Protein AF-A0A341AJQ3-F1 (afdb_monomer)

pLDDT: mean 91.76, std 8.57, range [47.88, 98.69]

Nearest PDB structures (foldseek):
  5ar0-assembly1_A  TM=9.681E-01  e=9.196E-29  Homo sapiens
  4io8-assembly1_A  TM=9.303E-01  e=1.774E-28  Homo sapiens
  1ngb-assembly1_A  TM=9.705E-01  e=7.655E-27  Bos taurus
  2qwr-assembly1_A  TM=9.761E-01  e=1.163E-26  Bos taurus
  1qqo-assembly1_A  TM=9.687E-01  e=8.126E-27  Bos taurus

Organism: Neophocaena asiaeorientalis asiaeorientalis (NCBI:txid1706337)

Sequence (174 aa):
MKHWPFRVINDGDKPKVQVSYKGETKAFYPEEISSMVLTKMKEIAEAYLGHPVSNAVITVPAYFNDSQRQATKDAGVIAGLNVLRIINEPTAAAIAYGLDRTGKGERNVLIFDLGGGTFDVSILTIDDGIFEVKATAGDTHLGGEDFDNRLVNHFVEEFKRKHKKDISQNKRAV

InterPro domains:
  IPR013126 Heat shock protein 70 family [PF00012] (1-173)
  IPR013126 Heat shock protein 70 family [PTHR19375] (1-174)
  IPR018181 Heat shock protein 70, conserved site [PS00329] (111-124)
  IPR043129 ATPase, nucleotide binding domain [SSF53067] (1-101)
  IPR043129 ATPase, nucleotide binding domain [SSF53067] (104-173)

Mean predicted aligned error: 5.57 Å

Secondary structure (DSSP, 8-state):
--S-SSEEEEETTEEEEEEEETTEEEEE-HHHHHHHHHHHHHHHHHHHHSS---EEEEEE-TT--HHHHHHHHHHHHHTT-EEEEEEEHHHHHHHHTTTTSS-SS-EEEEEEEE-SS-EEEEEEEEETTEEEEEEEEEETT-SHHHHHHHHHHHHHHHHHHHHS---TT-TTT-

Solvent-accessible surface area (backbone atoms only — not comparable to full-atom values): 10074 Å² total; per-residue (Å²): 138,90,81,66,96,66,49,75,45,79,58,95,92,37,66,23,47,43,46,80,55,97,91,38,84,46,71,41,46,66,36,60,56,48,11,54,54,49,34,51,54,47,52,54,50,22,67,73,69,74,47,91,70,50,72,41,72,49,72,41,64,75,83,57,50,72,70,57,52,47,40,54,48,49,10,33,46,74,41,59,28,48,66,79,41,80,43,35,43,62,58,52,50,43,54,73,73,42,60,57,76,58,80,86,68,78,39,82,43,80,42,81,46,74,44,57,46,32,27,44,36,37,35,29,39,36,43,96,61,45,79,44,81,76,47,74,51,70,39,84,82,37,28,48,55,57,55,49,51,53,52,51,55,51,50,46,54,49,42,24,70,77,70,75,45,81,51,83,86,37,77,88,78,92

Foldseek 3Di:
DPPDPWDWDDDPNFIWTWDQDPNDIDTHGPLCVLLVVVLVVQVVVCVVVVHHAAEDAAEDAPPDDPVRQVSVCSSCVSNNHDHPYYYYPVLVVCVVVVVLPDDADKDWDWDWDAAAAWTKIWIWIHHNNDTDTPDIDTGNGGHVPVVVVVVLVVVQVVCCVPPVDRCVVPPVSD

Structure (mmCIF, N/CA/C/O backbone):
data_AF-A0A341AJQ3-F1
#
_entry.id   AF-A0A341AJQ3-F1
#
loop_
_atom_site.group_PDB
_atom_site.id
_atom_site.type_symbol
_atom_site.label_atom_id
_atom_site.label_alt_id
_atom_site.label_comp_id
_atom_site.label_asym_id
_atom_site.label_entity_id
_atom_site.label_seq_id
_atom_site.pdbx_PDB_ins_code
_atom_site.Cartn_x
_atom_site.Cartn_y
_atom_site.Cartn_z
_atom_site.occupancy
_atom_site.B_iso_or_equiv
_atom_site.auth_seq_id
_atom_site.auth_comp_id
_atom_site.auth_asym_id
_atom_site.auth_atom_id
_atom_site.pdbx_PDB_model_num
ATOM 1 N N . MET A 1 1 ? -6.687 12.295 12.261 1.00 47.88 1 MET A N 1
ATOM 2 C CA . MET A 1 1 ? -6.700 11.358 13.417 1.00 47.88 1 MET A CA 1
ATOM 3 C C . M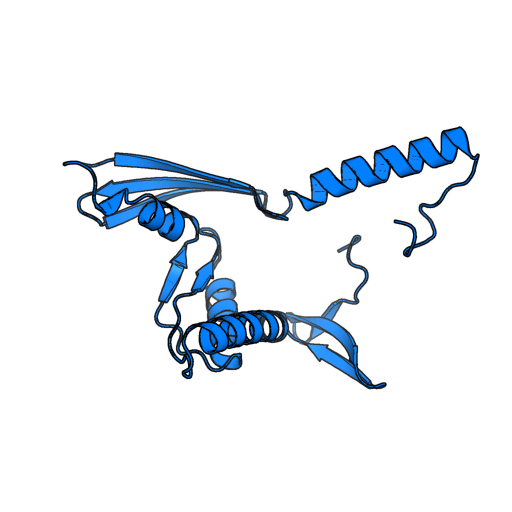ET A 1 1 ? -8.023 11.349 14.216 1.00 47.88 1 MET A C 1
ATOM 5 O O . MET A 1 1 ? -7.998 11.046 15.400 1.00 47.88 1 MET A O 1
ATOM 9 N N . LYS A 1 2 ? -9.193 11.645 13.619 1.00 59.25 2 LYS A N 1
ATOM 10 C CA . LYS A 1 2 ? -10.500 11.565 14.322 1.00 59.25 2 LYS A CA 1
ATOM 11 C C . LYS A 1 2 ? -11.342 10.334 13.952 1.00 59.25 2 LYS A C 1
ATOM 13 O O . LYS A 1 2 ? -12.394 10.140 14.547 1.00 59.25 2 LYS A O 1
ATOM 18 N N . HIS A 1 3 ? -10.879 9.517 13.004 1.00 68.62 3 HIS A N 1
ATOM 19 C CA . HIS A 1 3 ? -11.694 8.467 12.380 1.00 68.62 3 HIS A CA 1
ATOM 20 C C . HIS A 1 3 ? -11.211 7.039 12.668 1.00 68.62 3 HIS A C 1
ATOM 22 O O . HIS A 1 3 ? -11.914 6.092 12.345 1.00 68.62 3 HIS A O 1
ATOM 28 N N . TRP A 1 4 ? -10.048 6.855 13.302 1.00 79.31 4 TRP A N 1
ATOM 29 C CA . TRP A 1 4 ? -9.535 5.511 13.570 1.00 79.31 4 TRP A CA 1
ATOM 30 C C . TRP A 1 4 ? -10.045 4.959 14.905 1.00 79.31 4 TRP A C 1
ATOM 32 O O . TRP A 1 4 ? -9.975 5.656 15.922 1.00 79.31 4 TRP A O 1
ATOM 42 N N . PRO A 1 5 ? -10.531 3.705 14.937 1.00 83.50 5 PRO A N 1
ATOM 43 C CA . PRO A 1 5 ? -11.012 3.079 16.166 1.00 83.50 5 PRO A CA 1
ATOM 44 C C . PRO A 1 5 ? -9.868 2.608 17.077 1.00 83.50 5 PRO A C 1
ATOM 46 O O . PRO A 1 5 ? -10.100 2.342 18.257 1.00 83.50 5 PRO A O 1
ATOM 49 N N . PHE A 1 6 ? -8.647 2.501 16.545 1.00 90.06 6 PHE A N 1
ATOM 50 C CA . PHE A 1 6 ? -7.447 2.099 17.273 1.00 90.06 6 PHE A CA 1
ATOM 51 C C . PHE A 1 6 ? -6.660 3.303 17.795 1.00 90.06 6 PHE A C 1
ATOM 53 O O . PHE A 1 6 ? -6.730 4.414 17.268 1.00 90.06 6 PHE A O 1
ATOM 60 N N . ARG A 1 7 ? -5.882 3.072 18.856 1.00 93.19 7 ARG A N 1
ATOM 61 C CA . ARG A 1 7 ? -5.081 4.114 19.496 1.00 93.19 7 ARG A CA 1
ATOM 62 C C . ARG A 1 7 ? -3.730 4.250 18.802 1.00 93.19 7 ARG A C 1
ATOM 64 O O . ARG A 1 7 ? -3.033 3.258 18.609 1.00 93.19 7 ARG A O 1
ATOM 71 N N . VAL A 1 8 ? -3.335 5.488 18.521 1.00 95.31 8 VAL A N 1
ATOM 72 C CA . VAL A 1 8 ? -1.979 5.839 18.083 1.00 95.31 8 VAL A CA 1
ATOM 73 C C . VAL A 1 8 ? -1.269 6.560 19.227 1.00 95.31 8 VAL A C 1
ATOM 75 O O . VAL A 1 8 ? -1.851 7.441 19.862 1.00 95.31 8 VAL A O 1
ATOM 78 N N . ILE A 1 9 ? -0.036 6.157 19.523 1.00 96.12 9 ILE A N 1
ATOM 79 C CA . ILE A 1 9 ? 0.838 6.773 20.529 1.00 96.12 9 ILE A CA 1
ATOM 80 C C . ILE A 1 9 ? 2.113 7.293 19.856 1.00 96.12 9 ILE A C 1
ATOM 82 O O . ILE A 1 9 ? 2.492 6.792 18.801 1.00 96.12 9 ILE A O 1
ATOM 86 N N . ASN A 1 10 ? 2.758 8.295 20.452 1.00 96.38 10 ASN A N 1
ATOM 87 C CA . ASN A 1 10 ? 4.059 8.791 20.002 1.00 96.38 10 ASN A CA 1
ATOM 88 C C . ASN A 1 10 ? 5.178 8.070 20.770 1.00 96.38 10 ASN A C 1
ATOM 90 O O . ASN A 1 10 ? 5.108 7.981 21.996 1.00 96.38 10 ASN A O 1
ATOM 94 N N . ASP A 1 11 ? 6.191 7.588 20.058 1.00 94.56 11 ASP A N 1
ATOM 95 C CA . ASP A 1 11 ? 7.423 7.020 20.598 1.00 94.56 11 ASP A CA 1
ATOM 96 C C . ASP A 1 11 ? 8.622 7.657 19.883 1.00 94.56 11 ASP A C 1
ATOM 98 O O . ASP A 1 11 ? 8.940 7.298 18.751 1.00 94.56 11 ASP A O 1
ATOM 102 N N . GLY A 1 12 ? 9.246 8.659 20.511 1.00 91.50 12 GLY A N 1
ATOM 103 C CA . GLY A 1 12 ? 10.413 9.352 19.946 1.00 91.50 12 GLY A CA 1
ATOM 104 C C . GLY A 1 12 ? 10.161 9.977 18.567 1.00 91.50 12 GLY A C 1
ATOM 105 O O . GLY A 1 12 ? 10.944 9.758 17.648 1.00 91.50 12 GLY A O 1
ATOM 106 N N . ASP A 1 13 ? 9.047 10.699 18.419 1.00 90.81 13 ASP A N 1
ATOM 107 C CA . ASP A 1 13 ? 8.567 11.333 17.177 1.00 90.81 13 ASP A CA 1
ATOM 108 C C . ASP A 1 13 ? 8.126 10.366 16.070 1.00 90.81 13 ASP A C 1
ATOM 110 O O . ASP A 1 13 ? 7.818 10.781 14.949 1.00 90.81 13 ASP A O 1
ATOM 114 N N . LYS A 1 14 ? 8.010 9.073 16.392 1.00 93.19 14 LYS A N 1
ATOM 115 C CA . LYS A 1 14 ? 7.424 8.064 15.511 1.00 93.19 14 LYS A CA 1
ATOM 116 C C . LYS A 1 14 ? 6.072 7.587 16.045 1.00 93.19 14 LYS A C 1
ATOM 118 O O . LYS A 1 14 ? 5.943 7.283 17.232 1.00 93.19 14 LYS A O 1
ATOM 123 N N . PRO A 1 15 ? 5.043 7.473 15.190 1.00 95.69 15 PRO A N 1
ATOM 124 C CA . PRO A 1 15 ? 3.765 6.918 15.605 1.00 95.69 15 PRO A CA 1
ATOM 125 C C . PRO A 1 15 ? 3.873 5.402 15.819 1.00 95.69 15 PRO A C 1
ATOM 127 O O . PRO A 1 15 ? 4.515 4.702 15.041 1.00 95.69 15 PRO A O 1
ATOM 130 N N . LYS A 1 16 ? 3.172 4.885 16.829 1.00 97.38 16 LYS A N 1
ATOM 131 C CA . LYS A 1 16 ? 2.913 3.453 17.025 1.00 97.38 16 LYS A CA 1
ATOM 132 C C . LYS A 1 16 ? 1.430 3.190 17.205 1.00 97.38 16 LYS A C 1
ATOM 134 O O . LYS A 1 16 ? 0.741 3.947 17.890 1.00 97.38 16 LYS A O 1
ATOM 139 N N . VAL A 1 17 ? 0.945 2.081 16.662 1.00 97.25 17 VAL A N 1
ATOM 140 C CA . VAL A 1 17 ? -0.416 1.601 16.917 1.00 97.25 17 VAL A CA 1
ATOM 141 C C . VAL A 1 17 ? -0.404 0.749 18.179 1.00 97.25 17 VAL A C 1
ATOM 143 O O . VAL A 1 17 ? 0.319 -0.243 18.254 1.00 97.25 17 VAL A O 1
ATOM 146 N N . GLN A 1 18 ? -1.202 1.133 19.174 1.00 97.25 18 GLN A N 1
ATOM 147 C CA . GLN A 1 18 ? -1.347 0.409 20.433 1.00 97.25 18 GLN A CA 1
ATOM 148 C C . GLN A 1 18 ? -2.619 -0.444 20.416 1.00 97.25 18 GLN A C 1
ATOM 150 O O . GLN A 1 18 ? -3.720 0.069 20.205 1.00 97.25 18 GLN A O 1
ATOM 155 N N . VAL A 1 19 ? -2.471 -1.740 20.690 1.00 96.62 19 VAL A N 1
ATOM 156 C CA . VAL A 1 19 ? -3.560 -2.728 20.707 1.00 96.62 19 VAL A CA 1
ATOM 157 C C . VAL A 1 19 ? -3.438 -3.660 21.912 1.00 96.62 19 VAL A C 1
ATOM 159 O O . VAL A 1 19 ? -2.358 -3.823 22.479 1.00 96.62 19 VAL A O 1
ATOM 162 N N . SER A 1 20 ? -4.543 -4.301 22.298 1.00 96.31 20 SER A N 1
ATOM 163 C CA . SER A 1 20 ? -4.501 -5.446 23.211 1.00 96.31 20 SER A CA 1
ATOM 164 C C . SER A 1 20 ? -4.318 -6.723 22.397 1.00 96.31 20 SER A C 1
ATOM 166 O O . SER A 1 20 ? -5.109 -7.010 21.501 1.00 96.31 20 SER A O 1
ATOM 168 N N . TYR A 1 21 ? -3.278 -7.492 22.697 1.00 94.44 21 TYR A N 1
ATOM 169 C CA . TYR A 1 21 ? -2.997 -8.763 22.045 1.00 94.44 21 TYR A CA 1
ATOM 170 C C . TYR A 1 21 ? -2.654 -9.811 23.096 1.00 94.44 21 TYR A C 1
ATOM 172 O O . TYR A 1 21 ? -1.714 -9.639 23.869 1.00 94.44 21 TYR A O 1
ATOM 180 N N . LYS A 1 22 ? -3.426 -10.906 23.124 1.00 95.44 22 LYS A N 1
ATOM 181 C CA . LYS A 1 22 ? -3.289 -11.996 24.110 1.00 95.44 22 LYS A CA 1
ATOM 182 C C . LYS A 1 22 ? -3.327 -11.513 25.572 1.00 95.44 22 LYS A C 1
ATOM 184 O O . LYS A 1 22 ? -2.614 -12.036 26.416 1.00 95.44 22 LYS A O 1
ATOM 189 N N . GLY A 1 23 ? -4.166 -10.517 25.864 1.00 94.38 23 GLY A N 1
ATOM 190 C CA . GLY A 1 23 ? -4.328 -9.957 27.212 1.00 94.38 23 GLY A CA 1
ATOM 191 C C . GLY A 1 23 ? -3.284 -8.908 27.605 1.00 94.38 23 GLY A C 1
ATOM 192 O O . GLY A 1 23 ? -3.419 -8.298 28.659 1.00 94.38 23 GLY A O 1
ATOM 193 N N . GLU A 1 24 ? -2.293 -8.639 26.754 1.00 96.44 24 GLU A N 1
ATOM 194 C CA . GLU A 1 24 ? -1.247 -7.645 27.003 1.00 96.44 24 GLU A CA 1
ATOM 195 C C . GLU A 1 24 ? -1.391 -6.435 26.081 1.00 96.44 24 GLU A C 1
ATOM 197 O O . GLU A 1 24 ? -1.828 -6.548 24.933 1.00 96.44 24 GLU A O 1
ATOM 202 N N . THR A 1 25 ? -0.984 -5.264 26.565 1.00 97.25 25 THR A N 1
ATOM 203 C CA . THR A 1 25 ? -0.875 -4.065 25.731 1.00 97.25 25 THR A CA 1
ATOM 204 C C . THR A 1 25 ? 0.402 -4.142 24.905 1.00 97.25 25 THR A C 1
ATOM 206 O O . THR A 1 25 ? 1.498 -4.174 25.461 1.00 97.25 25 THR A O 1
ATOM 209 N N . LYS A 1 26 ? 0.268 -4.119 23.579 1.00 97.56 26 LYS A N 1
ATOM 210 C CA . LYS A 1 26 ? 1.390 -4.065 22.636 1.00 97.56 26 LYS A CA 1
ATOM 211 C C . LYS A 1 26 ? 1.320 -2.806 21.790 1.00 97.56 26 LYS A C 1
ATOM 213 O O . LYS A 1 26 ? 0.237 -2.272 21.555 1.00 97.56 26 LYS A O 1
ATOM 218 N N . ALA A 1 27 ? 2.477 -2.332 21.349 1.00 97.50 27 ALA A N 1
ATOM 219 C CA . ALA A 1 27 ? 2.597 -1.195 20.453 1.00 97.50 27 ALA A CA 1
ATOM 220 C C . ALA A 1 27 ? 3.500 -1.577 19.281 1.00 97.50 27 ALA A C 1
ATOM 222 O O . ALA A 1 27 ? 4.582 -2.111 19.510 1.00 97.50 27 ALA A O 1
ATOM 223 N N . PHE A 1 28 ? 3.046 -1.294 18.064 1.00 97.94 28 PHE A N 1
ATOM 224 C CA . PHE A 1 28 ? 3.726 -1.665 16.825 1.00 97.94 28 PHE A CA 1
ATOM 225 C C . PHE A 1 28 ? 4.002 -0.429 15.981 1.00 97.94 28 PHE A C 1
ATOM 227 O O . PHE A 1 28 ? 3.144 0.453 15.868 1.00 97.94 28 PHE A O 1
ATOM 234 N N . TYR A 1 29 ? 5.179 -0.375 15.375 1.00 97.81 29 TYR A N 1
ATOM 235 C CA . TYR A 1 29 ? 5.483 0.589 14.331 1.00 97.81 29 TYR A CA 1
ATOM 236 C C . TYR A 1 29 ? 4.688 0.284 13.043 1.00 97.81 29 TYR A C 1
ATOM 238 O O . TYR A 1 29 ? 4.316 -0.871 12.805 1.00 97.81 29 TYR A O 1
ATOM 246 N N . PRO A 1 30 ? 4.425 1.287 12.184 1.00 97.25 30 PRO A N 1
ATOM 247 C CA . PRO A 1 30 ? 3.727 1.084 10.913 1.00 97.25 30 PRO A CA 1
ATOM 248 C C . PRO A 1 30 ? 4.390 0.036 10.007 1.00 97.25 30 PRO A C 1
ATOM 250 O O . PRO A 1 30 ? 3.693 -0.755 9.367 1.00 97.25 30 PRO A O 1
ATOM 253 N N . GLU A 1 31 ? 5.722 -0.016 9.980 1.00 97.81 31 GLU A N 1
ATOM 254 C CA . GLU A 1 31 ? 6.498 -1.002 9.226 1.00 97.81 31 GLU A CA 1
ATOM 255 C C . GLU A 1 31 ? 6.312 -2.436 9.750 1.00 97.81 31 GLU A C 1
ATOM 257 O O . GLU A 1 31 ? 6.279 -3.372 8.954 1.00 97.81 31 GLU A O 1
ATOM 262 N N . GLU A 1 32 ? 6.097 -2.628 11.056 1.00 98.12 32 GLU A N 1
ATOM 263 C CA . GLU A 1 32 ? 5.789 -3.946 11.632 1.00 98.12 32 GLU A CA 1
ATOM 264 C C . GLU A 1 32 ? 4.379 -4.407 11.252 1.00 98.12 32 GLU A C 1
ATOM 266 O O . GLU A 1 32 ? 4.154 -5.580 10.982 1.00 98.12 32 GLU A O 1
ATOM 271 N N . ILE A 1 33 ? 3.410 -3.493 11.192 1.00 98.19 33 ILE A N 1
ATOM 272 C CA . ILE A 1 33 ? 2.051 -3.831 10.741 1.00 98.19 33 ILE A CA 1
ATOM 273 C C . ILE A 1 33 ? 2.068 -4.159 9.246 1.00 98.19 33 ILE A C 1
ATOM 275 O O . ILE A 1 33 ? 1.481 -5.149 8.810 1.00 98.19 33 ILE A O 1
ATOM 279 N N . SER A 1 34 ? 2.792 -3.361 8.462 1.00 98.25 34 SER A N 1
ATOM 280 C CA . SER A 1 34 ? 2.956 -3.584 7.024 1.00 98.25 34 SER A CA 1
ATOM 281 C C . SER A 1 34 ? 3.675 -4.907 6.743 1.00 98.25 34 SER A C 1
ATOM 283 O O . SER A 1 34 ? 3.298 -5.625 5.818 1.00 98.25 34 SER A O 1
ATOM 285 N N . SER A 1 35 ? 4.652 -5.296 7.570 1.00 98.62 35 SER A N 1
ATOM 286 C CA . SER A 1 35 ? 5.337 -6.585 7.432 1.00 98.62 35 SER A CA 1
ATOM 287 C C . SER A 1 35 ? 4.415 -7.772 7.708 1.00 98.62 35 SER A C 1
ATOM 289 O O . SER A 1 35 ? 4.556 -8.805 7.057 1.00 98.62 35 SER A O 1
ATOM 291 N N . MET A 1 36 ? 3.422 -7.639 8.596 1.00 98.56 36 MET A N 1
ATOM 292 C CA . MET A 1 36 ? 2.403 -8.677 8.807 1.00 98.56 36 MET A CA 1
ATOM 293 C C . MET A 1 36 ? 1.544 -8.878 7.551 1.00 98.56 36 MET A C 1
ATOM 295 O O . MET A 1 36 ? 1.264 -10.017 7.175 1.00 98.56 36 MET A O 1
ATOM 299 N N . VAL A 1 37 ? 1.182 -7.792 6.855 1.00 98.44 37 VAL A N 1
ATOM 300 C CA . VAL A 1 37 ? 0.473 -7.868 5.564 1.00 98.44 37 VAL A CA 1
ATOM 301 C C . VAL A 1 37 ? 1.359 -8.520 4.500 1.00 98.44 37 VAL A C 1
ATOM 303 O O . VAL A 1 37 ? 0.922 -9.447 3.820 1.00 98.44 37 VAL A O 1
ATOM 306 N N . LEU A 1 38 ? 2.624 -8.104 4.390 1.00 98.56 38 LEU A N 1
ATOM 307 C CA . LEU A 1 38 ? 3.578 -8.683 3.436 1.00 98.56 38 LEU A CA 1
ATOM 308 C C . LEU A 1 38 ? 3.865 -10.162 3.719 1.00 98.56 38 LEU A C 1
ATOM 310 O O . LEU A 1 38 ? 3.954 -10.953 2.784 1.00 98.56 38 LEU A O 1
ATOM 314 N N . THR A 1 39 ? 3.941 -10.554 4.991 1.00 98.62 39 THR A N 1
ATOM 315 C CA . THR A 1 39 ? 4.053 -11.960 5.408 1.00 98.62 39 THR A CA 1
ATOM 316 C C . THR A 1 39 ? 2.847 -12.739 4.908 1.00 98.62 39 THR A C 1
ATOM 318 O O . THR A 1 39 ? 3.009 -13.806 4.321 1.00 98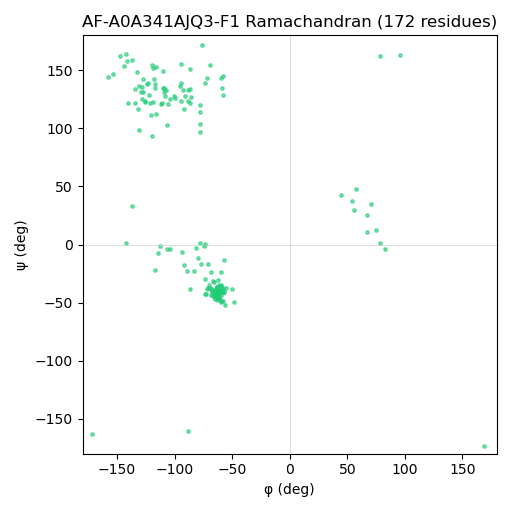.62 39 THR A O 1
ATOM 321 N N . LYS A 1 40 ? 1.636 -12.176 5.033 1.00 98.62 40 LYS A N 1
ATOM 322 C CA . LYS A 1 40 ? 0.445 -12.843 4.514 1.00 98.62 40 LYS A CA 1
ATOM 323 C C . LYS A 1 40 ? 0.473 -12.995 2.991 1.00 98.62 40 LYS A C 1
ATOM 325 O O . LYS A 1 40 ? 0.108 -14.051 2.478 1.00 98.62 40 LYS A O 1
ATOM 330 N N . MET A 1 41 ? 0.933 -11.974 2.270 1.00 98.50 41 MET A N 1
ATOM 331 C CA . MET A 1 41 ? 1.092 -12.040 0.813 1.00 98.50 41 MET A CA 1
ATOM 332 C C . MET A 1 41 ? 2.144 -13.068 0.386 1.00 98.50 41 MET A C 1
ATOM 334 O O . MET A 1 41 ? 1.926 -13.803 -0.577 1.00 98.50 41 MET A O 1
ATOM 338 N N . LYS A 1 42 ? 3.251 -13.166 1.130 1.00 98.38 42 LYS A N 1
ATOM 339 C CA . LYS A 1 42 ? 4.274 -14.199 0.951 1.00 98.38 42 LYS A CA 1
ATOM 340 C C . LYS A 1 42 ? 3.686 -15.597 1.139 1.00 98.38 42 LYS A C 1
ATOM 342 O O . LYS A 1 42 ? 3.845 -16.418 0.246 1.00 98.38 42 LYS A O 1
ATOM 347 N N . GLU A 1 43 ? 2.951 -15.848 2.224 1.00 98.38 43 GLU A N 1
ATOM 348 C CA . GLU A 1 43 ? 2.291 -17.142 2.466 1.00 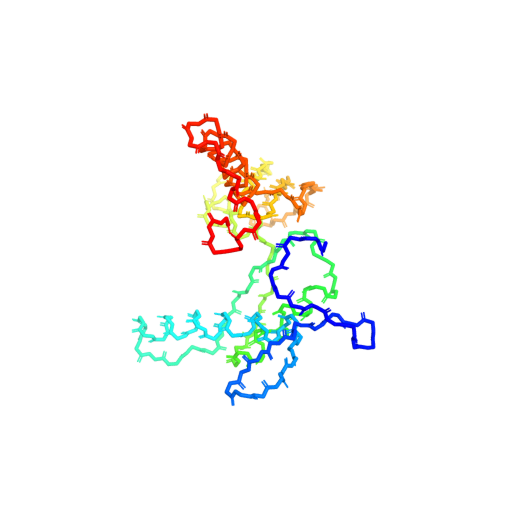98.38 43 GLU A CA 1
ATOM 349 C C . GLU A 1 43 ? 1.339 -17.533 1.326 1.00 98.38 43 GLU A C 1
ATOM 351 O O . GLU A 1 43 ? 1.296 -18.693 0.923 1.00 98.38 43 GLU A O 1
ATOM 356 N N . ILE A 1 44 ? 0.571 -16.572 0.795 1.00 98.69 44 ILE A N 1
ATOM 357 C CA . ILE A 1 44 ? -0.332 -16.804 -0.342 1.00 98.69 44 ILE A CA 1
ATOM 358 C C . ILE A 1 44 ? 0.467 -17.234 -1.579 1.00 98.69 44 ILE A C 1
ATOM 360 O O . ILE A 1 44 ? 0.098 -18.202 -2.246 1.00 98.69 44 ILE A O 1
ATOM 364 N N . ALA A 1 45 ? 1.570 -16.542 -1.875 1.00 98.50 45 ALA A N 1
ATOM 365 C CA . ALA A 1 45 ? 2.435 -16.880 -2.999 1.00 98.50 45 ALA A CA 1
ATOM 366 C C . ALA A 1 45 ? 3.116 -18.248 -2.814 1.00 98.50 45 ALA A C 1
ATOM 368 O O . ALA A 1 45 ? 3.148 -19.045 -3.748 1.00 98.50 45 ALA A O 1
ATOM 369 N N . GLU A 1 46 ? 3.609 -18.552 -1.612 1.00 98.44 46 GLU A N 1
ATOM 370 C CA . GLU A 1 46 ? 4.225 -19.841 -1.274 1.00 98.44 46 GLU A CA 1
ATOM 371 C C . GLU A 1 46 ? 3.225 -20.996 -1.390 1.00 98.44 46 GLU A C 1
ATOM 373 O O . GLU A 1 46 ? 3.561 -22.043 -1.941 1.00 98.44 46 GLU A O 1
ATOM 378 N N . ALA A 1 47 ? 1.982 -20.798 -0.940 1.00 98.50 47 ALA A N 1
ATOM 379 C CA . ALA A 1 47 ? 0.917 -21.787 -1.087 1.00 98.50 47 ALA A CA 1
ATOM 380 C C . ALA A 1 47 ? 0.583 -22.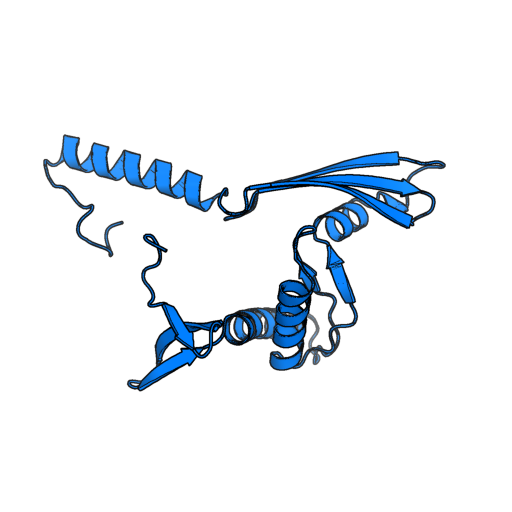065 -2.560 1.00 98.50 47 ALA A C 1
ATOM 382 O O . ALA A 1 47 ? 0.310 -23.207 -2.922 1.00 98.50 47 ALA A O 1
ATOM 383 N N . TYR A 1 48 ? 0.624 -21.037 -3.412 1.00 98.25 48 TYR A N 1
ATOM 384 C CA . TYR A 1 48 ? 0.403 -21.183 -4.850 1.00 98.25 48 TYR A CA 1
ATOM 385 C C . TYR A 1 48 ? 1.581 -21.865 -5.568 1.00 98.25 48 TYR A C 1
ATOM 387 O O . TYR A 1 48 ? 1.368 -22.721 -6.424 1.00 98.25 48 TYR A O 1
ATOM 395 N N . LEU A 1 49 ? 2.821 -21.499 -5.229 1.00 98.19 49 LEU A N 1
ATOM 396 C CA . LEU A 1 49 ? 4.038 -21.994 -5.888 1.00 98.19 49 LEU A CA 1
ATOM 397 C C . LEU A 1 49 ? 4.522 -23.351 -5.354 1.00 98.19 49 LEU A C 1
ATOM 399 O O . LEU A 1 49 ? 5.267 -24.052 -6.037 1.00 98.19 49 LEU A O 1
ATOM 403 N N . GLY A 1 50 ? 4.136 -23.717 -4.130 1.00 98.06 50 GLY A N 1
ATOM 404 C CA . GLY A 1 50 ? 4.572 -24.946 -3.465 1.00 98.06 50 GLY A CA 1
ATOM 405 C C . GLY A 1 50 ? 6.013 -24.908 -2.942 1.00 98.06 50 GLY A C 1
ATOM 406 O O . GLY A 1 50 ? 6.556 -25.953 -2.585 1.00 98.06 50 GLY A O 1
ATOM 407 N N . HIS A 1 51 ? 6.650 -23.735 -2.893 1.00 97.88 51 HIS A N 1
ATOM 408 C CA . HIS A 1 51 ? 8.006 -23.562 -2.368 1.00 97.88 51 HIS A CA 1
ATOM 409 C C . HIS A 1 51 ? 8.191 -22.188 -1.700 1.00 97.88 51 HIS A C 1
ATOM 411 O O . HIS A 1 51 ? 7.415 -21.272 -1.978 1.00 97.88 51 HIS A O 1
ATOM 417 N N . PRO A 1 52 ? 9.236 -22.008 -0.864 1.00 97.94 52 PRO A N 1
ATOM 418 C CA . PRO A 1 52 ? 9.507 -20.734 -0.201 1.00 97.94 52 PRO A CA 1
ATOM 419 C C . PRO A 1 52 ? 9.754 -19.579 -1.180 1.00 97.94 52 PRO A C 1
ATOM 421 O O . PRO A 1 52 ? 10.416 -19.758 -2.209 1.00 97.94 52 PRO A O 1
ATOM 424 N N . VAL A 1 53 ? 9.284 -18.383 -0.823 1.00 98.31 53 VAL A N 1
ATOM 425 C CA . VAL A 1 53 ? 9.482 -17.135 -1.573 1.00 98.31 53 VAL A CA 1
ATOM 426 C C . VAL A 1 53 ? 10.394 -16.212 -0.772 1.00 98.31 53 VAL A C 1
ATOM 428 O O . VAL A 1 53 ? 10.099 -15.832 0.359 1.00 98.31 53 VAL A O 1
ATOM 431 N N . SER A 1 54 ? 11.523 -15.838 -1.369 1.00 97.31 54 SER A N 1
ATOM 432 C CA . SER A 1 54 ? 12.558 -15.043 -0.700 1.00 97.31 54 SER A CA 1
ATOM 433 C C . SER A 1 54 ? 12.806 -13.682 -1.333 1.00 97.31 54 SER A C 1
ATOM 435 O O . SER A 1 54 ? 13.313 -12.806 -0.649 1.00 97.31 54 SER A O 1
ATOM 437 N N . ASN A 1 55 ? 12.457 -13.471 -2.602 1.00 98.38 55 ASN A N 1
ATOM 438 C CA . ASN A 1 55 ? 12.726 -12.225 -3.319 1.00 98.38 55 ASN A CA 1
ATOM 439 C C . ASN A 1 55 ? 11.417 -11.551 -3.727 1.00 98.38 55 ASN A C 1
ATOM 441 O O . ASN A 1 55 ? 10.508 -12.225 -4.208 1.00 98.38 55 ASN A O 1
ATOM 445 N N . ALA A 1 56 ? 11.345 -10.228 -3.583 1.00 98.31 56 ALA A N 1
ATOM 446 C CA . ALA A 1 56 ? 10.169 -9.455 -3.965 1.00 98.31 56 ALA A CA 1
ATOM 447 C C . ALA A 1 56 ? 10.535 -8.086 -4.546 1.00 98.31 56 ALA A C 1
ATOM 449 O O . ALA A 1 56 ? 11.567 -7.495 -4.223 1.00 98.31 56 ALA A O 1
ATOM 450 N N . VAL A 1 57 ? 9.640 -7.570 -5.383 1.00 98.06 57 VAL A N 1
ATOM 451 C CA . VAL A 1 57 ? 9.561 -6.155 -5.750 1.00 98.06 57 VAL A CA 1
ATOM 452 C C . VAL A 1 57 ? 8.303 -5.612 -5.087 1.00 98.06 57 VAL A C 1
ATOM 454 O O . VAL A 1 57 ? 7.253 -6.244 -5.176 1.00 98.06 57 VAL A O 1
ATOM 457 N N . ILE A 1 58 ? 8.415 -4.479 -4.397 1.00 98.19 58 ILE A N 1
ATOM 458 C CA . ILE A 1 58 ? 7.301 -3.872 -3.656 1.00 98.19 58 ILE A CA 1
ATOM 459 C C . ILE A 1 58 ? 6.999 -2.508 -4.278 1.00 98.19 58 ILE A C 1
ATOM 461 O O . ILE A 1 58 ? 7.915 -1.745 -4.598 1.00 98.19 58 ILE A O 1
ATOM 465 N N . THR A 1 59 ? 5.719 -2.222 -4.494 1.00 96.25 59 THR A N 1
ATOM 466 C CA . THR A 1 59 ? 5.251 -0.946 -5.039 1.00 96.25 59 THR A CA 1
ATOM 467 C C . THR A 1 59 ? 5.056 0.086 -3.929 1.00 96.25 59 THR A C 1
ATOM 469 O O . THR A 1 59 ? 4.772 -0.272 -2.788 1.00 96.25 59 THR A O 1
ATOM 472 N N . VAL A 1 60 ? 5.220 1.366 -4.260 1.00 92.75 60 VAL A N 1
ATOM 473 C CA . VAL A 1 60 ? 4.878 2.511 -3.399 1.00 92.75 60 VAL A CA 1
ATOM 474 C C . VAL A 1 60 ? 4.277 3.641 -4.237 1.00 92.75 60 VAL A C 1
ATOM 476 O O . VAL A 1 60 ? 4.604 3.736 -5.428 1.00 92.75 60 VAL A O 1
ATOM 479 N N . PRO A 1 61 ? 3.507 4.562 -3.639 1.00 87.44 61 PRO A N 1
ATOM 480 C CA . PRO A 1 61 ? 3.058 5.760 -4.336 1.00 87.44 61 PRO A CA 1
ATOM 481 C C . PRO A 1 61 ? 4.233 6.587 -4.867 1.00 87.44 61 PRO A C 1
ATOM 483 O O . PRO A 1 61 ? 5.294 6.683 -4.241 1.00 87.44 61 PRO A O 1
ATOM 486 N N . ALA A 1 62 ? 4.070 7.224 -6.029 1.00 86.06 62 ALA A N 1
ATOM 487 C CA . ALA A 1 62 ? 5.166 7.966 -6.661 1.00 86.06 62 ALA A CA 1
ATOM 488 C C . ALA A 1 62 ? 5.672 9.146 -5.811 1.00 86.06 62 ALA A C 1
ATOM 490 O O . ALA A 1 62 ? 6.862 9.459 -5.855 1.00 86.06 62 ALA A O 1
ATOM 491 N N . TYR A 1 63 ? 4.795 9.761 -5.014 1.00 81.44 63 TYR A N 1
ATOM 492 C CA . TYR A 1 63 ? 5.115 10.896 -4.145 1.00 81.44 63 TYR A CA 1
ATOM 493 C C . TYR A 1 63 ? 5.771 10.500 -2.811 1.00 81.44 63 TYR A C 1
ATOM 495 O O . TYR A 1 63 ? 6.118 11.385 -2.028 1.00 81.44 63 TYR A O 1
ATOM 503 N N . PHE A 1 64 ? 5.936 9.202 -2.515 1.00 88.50 64 PHE A N 1
ATOM 504 C CA . PHE A 1 64 ? 6.610 8.773 -1.289 1.00 88.50 64 PHE A CA 1
ATOM 505 C C . PHE A 1 64 ? 8.032 9.333 -1.221 1.00 88.50 64 PHE A C 1
ATOM 507 O O . PHE A 1 64 ? 8.834 9.147 -2.145 1.00 88.50 64 PHE A O 1
ATOM 514 N N . ASN A 1 65 ? 8.349 9.957 -0.088 1.00 88.75 65 ASN A N 1
ATOM 515 C CA . ASN A 1 65 ? 9.698 10.423 0.208 1.00 88.75 65 ASN A CA 1
ATOM 516 C C . ASN A 1 65 ? 10.622 9.259 0.607 1.00 88.75 65 ASN A C 1
ATOM 518 O O . ASN A 1 65 ? 10.180 8.128 0.835 1.00 88.75 65 ASN A O 1
ATOM 522 N N . ASP A 1 66 ? 11.914 9.551 0.739 1.00 92.81 66 ASP A N 1
ATOM 523 C CA . ASP A 1 66 ? 12.933 8.543 1.045 1.00 92.81 66 ASP A CA 1
ATOM 524 C C . ASP A 1 66 ? 12.664 7.799 2.358 1.00 92.81 66 ASP A C 1
ATOM 526 O O . ASP A 1 66 ? 12.849 6.585 2.429 1.00 92.81 66 ASP A O 1
ATOM 530 N N . SER A 1 67 ? 12.154 8.489 3.385 1.00 93.50 67 SER A N 1
ATOM 531 C CA . SER A 1 67 ? 11.842 7.863 4.673 1.00 93.50 67 SER A CA 1
ATOM 532 C C . SER A 1 67 ? 10.685 6.870 4.563 1.00 93.50 67 SER A C 1
ATOM 534 O O . SER A 1 67 ? 10.747 5.805 5.173 1.00 93.50 67 SER A O 1
ATOM 536 N N . GLN A 1 68 ? 9.644 7.185 3.790 1.00 93.56 68 GLN A N 1
ATOM 537 C CA . GLN A 1 68 ? 8.503 6.288 3.577 1.00 93.56 68 GLN A CA 1
ATOM 538 C C . GLN A 1 68 ? 8.886 5.089 2.696 1.00 93.56 68 GLN A C 1
ATOM 540 O O . GLN A 1 68 ? 8.473 3.955 2.962 1.00 93.56 68 GLN A O 1
ATOM 545 N N . ARG A 1 69 ? 9.730 5.312 1.678 1.00 96.25 69 ARG A N 1
ATOM 546 C CA . ARG A 1 69 ? 10.305 4.239 0.847 1.00 96.25 69 ARG A CA 1
ATOM 547 C C . ARG A 1 69 ? 11.150 3.287 1.682 1.00 96.25 69 ARG A C 1
ATOM 549 O O . ARG A 1 69 ? 11.011 2.072 1.547 1.00 96.25 69 ARG A O 1
ATOM 556 N N . GLN A 1 70 ? 11.986 3.834 2.561 1.00 97.44 70 GLN A N 1
ATOM 557 C CA . GLN A 1 70 ? 12.825 3.039 3.446 1.00 97.44 70 GLN A CA 1
ATOM 558 C C . GLN A 1 70 ? 11.977 2.247 4.447 1.00 97.44 70 GLN A C 1
ATOM 560 O O . GLN A 1 70 ? 12.170 1.043 4.547 1.00 97.44 70 GLN A O 1
ATOM 565 N N . ALA A 1 71 ? 10.964 2.857 5.073 1.00 97.06 71 ALA A N 1
ATOM 566 C CA . ALA A 1 71 ? 10.052 2.147 5.976 1.00 97.06 71 ALA A CA 1
ATOM 567 C C . ALA A 1 71 ? 9.311 0.986 5.280 1.00 97.06 71 ALA A C 1
ATOM 569 O O . ALA A 1 71 ? 9.153 -0.093 5.851 1.00 97.06 71 ALA A O 1
ATOM 570 N N . THR A 1 72 ? 8.906 1.166 4.018 1.00 97.94 72 THR A N 1
ATOM 571 C CA . THR A 1 72 ? 8.281 0.092 3.223 1.00 97.94 72 THR A CA 1
ATOM 572 C C . THR A 1 72 ? 9.272 -1.032 2.913 1.00 97.94 72 THR A C 1
ATOM 574 O O . THR A 1 72 ? 8.934 -2.215 2.980 1.00 97.94 72 THR A O 1
ATOM 577 N N . LYS A 1 73 ? 10.524 -0.681 2.600 1.00 98.00 73 LYS A N 1
ATOM 578 C CA . LYS A 1 73 ? 11.596 -1.660 2.401 1.00 98.00 73 LYS A CA 1
ATOM 579 C C . LYS A 1 73 ? 11.891 -2.433 3.689 1.00 98.00 73 LYS A C 1
ATOM 581 O O . LYS A 1 73 ? 12.014 -3.655 3.633 1.00 98.00 73 LYS A O 1
ATOM 586 N N . ASP A 1 74 ? 11.946 -1.747 4.827 1.00 98.25 74 ASP A N 1
ATOM 587 C CA . ASP A 1 74 ? 12.148 -2.347 6.147 1.00 98.25 74 ASP A CA 1
ATOM 588 C C . ASP A 1 74 ? 11.007 -3.311 6.490 1.00 98.25 74 ASP A C 1
ATOM 590 O O . ASP A 1 74 ? 11.269 -4.426 6.937 1.00 98.25 74 ASP A O 1
ATOM 594 N N . ALA A 1 75 ? 9.755 -2.961 6.172 1.00 98.69 75 ALA A N 1
ATOM 595 C CA . ALA A 1 75 ? 8.620 -3.876 6.301 1.00 98.69 75 ALA A CA 1
ATOM 596 C C . ALA A 1 75 ? 8.822 -5.174 5.494 1.00 98.69 75 ALA A C 1
ATOM 598 O O . ALA A 1 75 ? 8.541 -6.266 5.992 1.00 98.69 75 ALA A O 1
ATOM 599 N N . GLY A 1 76 ? 9.361 -5.078 4.273 1.00 98.50 76 GLY A N 1
ATOM 600 C CA . GLY A 1 76 ? 9.729 -6.245 3.466 1.00 98.50 76 GLY A CA 1
ATOM 601 C C . GLY A 1 76 ? 10.822 -7.099 4.113 1.00 98.50 76 GLY A C 1
ATOM 602 O O . GLY A 1 76 ? 10.693 -8.322 4.172 1.00 98.50 76 GLY A O 1
ATOM 603 N N . VAL A 1 77 ? 11.857 -6.466 4.671 1.00 98.25 77 VAL A N 1
ATOM 604 C CA . VAL A 1 77 ? 12.935 -7.167 5.387 1.00 98.25 77 VAL A CA 1
ATOM 605 C C . VAL A 1 77 ? 12.401 -7.879 6.634 1.00 98.25 77 VAL A C 1
ATOM 607 O O . VAL A 1 77 ? 12.719 -9.049 6.844 1.00 98.25 77 VAL A O 1
ATOM 610 N N . ILE A 1 78 ? 11.543 -7.224 7.424 1.00 98.50 78 ILE A N 1
ATOM 611 C CA . ILE A 1 78 ? 10.901 -7.818 8.610 1.00 98.50 78 ILE A CA 1
ATOM 612 C C . ILE A 1 78 ? 10.036 -9.030 8.218 1.00 98.50 78 ILE A C 1
ATOM 614 O O . ILE A 1 78 ? 10.014 -10.023 8.942 1.00 98.50 78 ILE A O 1
ATOM 618 N N . ALA A 1 79 ? 9.386 -8.998 7.049 1.00 98.44 79 ALA A N 1
ATOM 619 C CA . ALA A 1 79 ? 8.622 -10.126 6.498 1.00 98.44 79 ALA A CA 1
ATOM 620 C C . ALA A 1 79 ? 9.504 -11.276 5.949 1.00 98.44 79 ALA A C 1
ATOM 622 O O . ALA A 1 79 ? 8.998 -12.274 5.424 1.00 98.44 79 ALA A O 1
ATOM 623 N N . GLY A 1 80 ? 10.832 -11.154 6.037 1.00 97.94 80 GLY A N 1
ATOM 624 C CA . GLY A 1 80 ? 11.774 -12.140 5.512 1.00 97.94 80 GLY A CA 1
ATOM 625 C C . GLY A 1 80 ? 11.817 -12.170 3.984 1.00 97.94 80 GLY A C 1
ATOM 626 O O . GLY A 1 80 ? 11.958 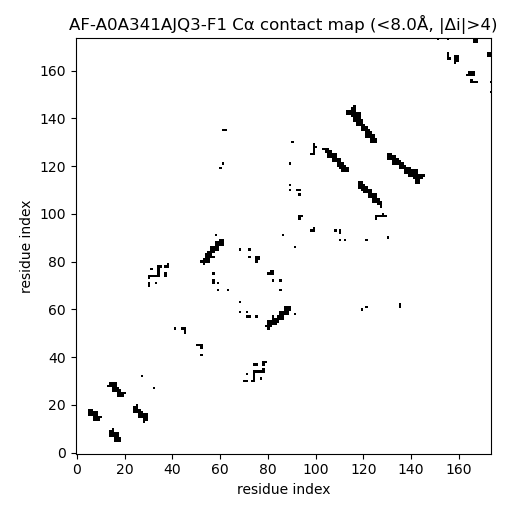-13.248 3.400 1.00 97.94 80 GLY A O 1
ATOM 627 N N . LEU A 1 81 ? 11.648 -11.008 3.344 1.00 98.56 81 LEU A N 1
ATOM 628 C CA . LEU A 1 81 ? 11.803 -10.812 1.905 1.00 98.56 81 LEU A CA 1
ATOM 629 C C . LEU A 1 81 ? 13.071 -9.998 1.617 1.00 98.56 81 LEU A C 1
ATOM 631 O O . LEU A 1 81 ? 13.319 -8.945 2.201 1.00 98.56 81 LEU A O 1
ATOM 635 N N . ASN A 1 82 ? 13.847 -10.453 0.643 1.00 98.38 82 ASN A N 1
ATOM 636 C CA . ASN A 1 82 ? 14.861 -9.658 -0.023 1.00 98.38 82 ASN A CA 1
ATOM 637 C C . ASN A 1 82 ? 14.175 -8.728 -1.034 1.00 98.38 82 ASN A C 1
ATOM 639 O O . ASN A 1 82 ? 13.725 -9.156 -2.103 1.00 98.38 82 ASN A O 1
ATOM 643 N N . VAL A 1 83 ? 14.072 -7.450 -0.674 1.00 98.19 83 VAL A N 1
ATOM 644 C CA . VAL A 1 83 ? 13.441 -6.422 -1.507 1.00 98.19 83 VAL A CA 1
ATOM 645 C C . VAL A 1 83 ? 14.408 -6.003 -2.614 1.00 98.19 83 VAL A C 1
ATOM 647 O O . VAL A 1 83 ? 15.274 -5.149 -2.413 1.00 98.19 83 VAL A O 1
ATOM 650 N N . LEU A 1 84 ? 14.244 -6.601 -3.796 1.00 97.81 84 LEU A N 1
ATOM 651 C CA . LEU A 1 84 ? 15.088 -6.360 -4.971 1.00 97.81 84 LEU A CA 1
ATOM 652 C C . LEU A 1 84 ? 14.979 -4.916 -5.460 1.00 97.81 84 LEU A C 1
ATOM 654 O O . LEU A 1 84 ? 15.960 -4.320 -5.908 1.00 97.81 84 LEU A O 1
ATOM 658 N N . ARG A 1 85 ? 13.764 -4.363 -5.409 1.00 96.69 85 ARG A N 1
ATOM 659 C CA . ARG A 1 85 ? 13.475 -2.998 -5.835 1.00 96.69 85 ARG A CA 1
ATOM 660 C C . ARG A 1 85 ? 12.196 -2.490 -5.180 1.00 96.69 85 ARG A C 1
ATOM 662 O O . ARG A 1 85 ? 11.235 -3.242 -5.027 1.00 96.69 85 ARG A O 1
ATOM 669 N N . ILE A 1 86 ? 12.195 -1.203 -4.852 1.00 96.62 86 ILE A N 1
ATOM 670 C CA . ILE A 1 86 ? 10.972 -0.431 -4.648 1.00 96.62 86 ILE A CA 1
ATOM 671 C C . ILE A 1 86 ? 10.655 0.259 -5.971 1.00 96.62 86 ILE A C 1
ATOM 673 O O . ILE A 1 86 ? 11.510 0.971 -6.501 1.00 96.62 86 ILE A O 1
ATOM 677 N N . ILE A 1 87 ? 9.467 0.026 -6.520 1.00 94.75 87 ILE A N 1
ATOM 678 C CA . ILE A 1 87 ? 9.017 0.675 -7.759 1.00 94.75 87 ILE A CA 1
ATOM 679 C C . ILE A 1 87 ? 7.807 1.558 -7.480 1.00 94.75 87 ILE A C 1
ATOM 681 O O . ILE A 1 87 ? 7.051 1.308 -6.548 1.00 94.75 87 ILE A O 1
ATOM 685 N N . ASN A 1 88 ? 7.617 2.593 -8.289 1.00 91.19 88 ASN A N 1
ATOM 686 C CA . ASN A 1 88 ? 6.427 3.424 -8.172 1.00 91.19 88 ASN A CA 1
ATOM 687 C C . ASN A 1 88 ? 5.214 2.660 -8.713 1.00 91.19 88 ASN A C 1
ATOM 689 O O . ASN A 1 88 ? 5.312 2.038 -9.771 1.00 91.19 88 ASN A O 1
ATOM 693 N N . GLU A 1 89 ? 4.078 2.756 -8.033 1.00 91.62 89 GLU A N 1
ATOM 694 C CA . GLU A 1 89 ? 2.778 2.242 -8.484 1.00 91.62 89 GLU A CA 1
ATOM 695 C C . GLU A 1 89 ? 2.438 2.650 -9.925 1.00 91.62 89 GLU A C 1
ATOM 697 O O . GLU A 1 89 ? 2.199 1.753 -10.737 1.00 91.62 89 GLU A O 1
ATOM 702 N N . PRO A 1 90 ? 2.538 3.935 -10.334 1.00 91.31 90 PRO A N 1
ATOM 703 C CA . PRO A 1 90 ? 2.286 4.299 -11.725 1.00 91.31 90 PRO A CA 1
ATOM 704 C C . PRO A 1 90 ? 3.269 3.636 -12.701 1.00 91.31 90 PRO A C 1
ATOM 706 O O . PRO A 1 90 ? 2.878 3.183 -13.772 1.00 91.31 90 PRO A O 1
ATOM 709 N N . THR A 1 91 ? 4.545 3.485 -12.344 1.00 90.69 91 THR A N 1
ATOM 710 C CA . THR A 1 91 ?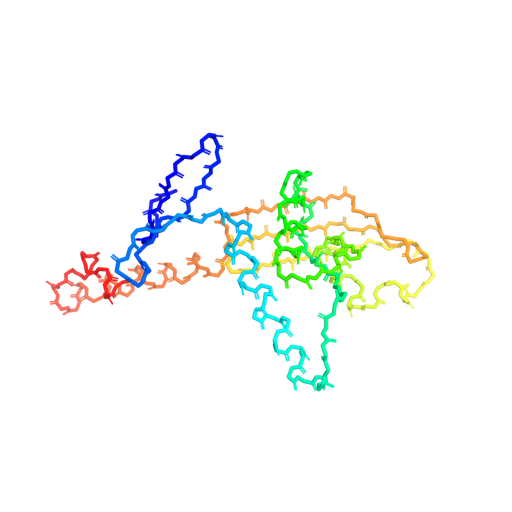 5.493 2.758 -13.203 1.00 90.69 91 THR A CA 1
ATOM 711 C C . THR A 1 91 ? 5.116 1.279 -13.321 1.00 90.69 91 THR A C 1
ATOM 713 O O . THR A 1 91 ? 5.161 0.723 -14.416 1.00 90.69 91 THR A O 1
ATOM 716 N N . ALA A 1 92 ? 4.700 0.646 -12.221 1.00 92.19 92 ALA A N 1
ATOM 717 C CA . ALA A 1 92 ? 4.235 -0.738 -12.219 1.00 92.19 92 ALA A CA 1
ATOM 718 C C . ALA A 1 92 ? 2.994 -0.921 -13.107 1.00 92.19 92 ALA A C 1
ATOM 720 O O . ALA A 1 92 ? 2.943 -1.858 -13.904 1.00 92.19 92 ALA A O 1
ATOM 721 N N . ALA A 1 93 ? 2.036 0.007 -13.029 1.00 91.50 93 ALA A N 1
ATOM 722 C CA . ALA A 1 93 ? 0.862 0.023 -13.892 1.00 91.50 93 ALA A CA 1
ATOM 723 C C . ALA A 1 93 ? 1.254 0.191 -15.370 1.00 91.50 93 ALA A C 1
ATOM 725 O O . ALA A 1 93 ? 0.805 -0.582 -16.213 1.00 91.50 93 ALA A O 1
ATOM 726 N N . ALA A 1 94 ? 2.151 1.126 -15.695 1.00 88.12 94 ALA A N 1
ATOM 727 C CA . ALA A 1 94 ? 2.609 1.336 -17.069 1.00 88.12 94 ALA A CA 1
ATOM 728 C C . ALA A 1 94 ? 3.272 0.081 -17.676 1.00 88.12 94 ALA A C 1
ATOM 730 O O . ALA A 1 94 ? 3.010 -0.257 -18.833 1.00 88.12 94 ALA A O 1
ATOM 731 N N . ILE A 1 95 ? 4.077 -0.636 -16.879 1.00 88.06 95 ILE A N 1
ATOM 732 C CA . ILE A 1 95 ? 4.672 -1.930 -17.253 1.00 88.06 95 ILE A CA 1
ATOM 733 C C . ILE A 1 95 ? 3.578 -2.986 -17.469 1.00 88.06 95 ILE A C 1
ATOM 735 O O . ILE A 1 95 ? 3.619 -3.725 -18.450 1.00 88.06 95 ILE A O 1
ATOM 739 N N . ALA A 1 96 ? 2.579 -3.060 -16.584 1.00 88.31 96 ALA A N 1
ATOM 740 C CA . ALA A 1 96 ? 1.498 -4.042 -16.682 1.00 88.31 96 ALA A CA 1
ATOM 741 C C . ALA A 1 96 ? 0.645 -3.867 -17.952 1.00 88.31 96 ALA A C 1
ATOM 743 O O . ALA A 1 96 ? 0.252 -4.857 -18.568 1.00 88.31 96 ALA A O 1
ATOM 744 N N . TYR A 1 97 ? 0.413 -2.625 -18.386 1.00 84.75 97 TYR A N 1
ATOM 745 C CA . TYR A 1 97 ? -0.273 -2.327 -19.649 1.00 84.75 97 TYR A CA 1
ATOM 746 C C . TYR A 1 97 ? 0.599 -2.565 -20.898 1.00 84.75 97 TYR A C 1
ATOM 748 O O . TYR A 1 97 ? 0.124 -2.384 -22.019 1.00 84.75 97 TYR A O 1
ATOM 756 N N . GLY A 1 98 ? 1.863 -2.980 -20.738 1.00 77.88 98 GLY A N 1
ATOM 757 C CA . GLY A 1 98 ? 2.782 -3.248 -21.847 1.00 77.88 98 GLY A CA 1
ATOM 758 C C . GLY A 1 98 ? 3.164 -1.992 -22.630 1.00 77.88 98 GLY A C 1
ATOM 759 O O . GLY A 1 98 ? 3.478 -2.065 -23.824 1.00 77.88 98 GLY A O 1
ATOM 760 N N . LEU A 1 99 ? 3.099 -0.822 -21.989 1.00 70.31 99 LEU A N 1
ATOM 761 C CA . LEU A 1 99 ? 3.399 0.452 -22.639 1.00 70.31 99 LEU A CA 1
ATOM 762 C C . LEU A 1 99 ? 4.900 0.611 -22.933 1.00 70.31 99 LEU A C 1
ATOM 764 O O . LEU A 1 99 ? 5.247 1.391 -23.812 1.00 70.31 99 LEU A O 1
ATOM 768 N N . ASP A 1 100 ? 5.765 -0.190 -22.296 1.00 67.12 100 ASP A N 1
ATOM 769 C CA . ASP A 1 100 ? 7.188 -0.357 -22.638 1.00 67.12 100 ASP A CA 1
ATOM 770 C C . ASP A 1 100 ? 7.423 -1.066 -23.976 1.00 67.12 100 ASP A C 1
ATOM 772 O O . ASP A 1 100 ? 8.488 -0.918 -24.569 1.00 67.12 100 ASP A O 1
ATOM 776 N N . ARG A 1 101 ? 6.462 -1.871 -24.450 1.00 63.59 101 ARG A N 1
ATOM 777 C CA . ARG A 1 101 ? 6.654 -2.775 -25.603 1.00 63.59 101 ARG A CA 1
ATOM 778 C C . ARG A 1 101 ? 5.962 -2.318 -26.871 1.00 63.59 101 ARG A C 1
ATOM 780 O O . ARG A 1 101 ? 6.062 -2.987 -27.900 1.00 63.59 101 ARG A O 1
ATOM 787 N N . THR A 1 102 ? 5.204 -1.230 -26.809 1.00 59.38 102 THR A N 1
ATOM 788 C CA . THR A 1 102 ? 4.354 -0.814 -27.921 1.00 59.38 102 THR A CA 1
ATOM 789 C C . THR A 1 102 ? 4.888 0.463 -28.559 1.00 59.38 102 THR A C 1
ATOM 791 O O . THR A 1 102 ? 4.970 1.500 -27.921 1.00 59.38 102 THR A O 1
ATOM 794 N N . GLY A 1 103 ? 5.187 0.383 -29.859 1.00 61.41 103 GLY A N 1
ATOM 795 C CA . GLY A 1 103 ? 5.497 1.511 -30.745 1.00 61.41 103 GLY A CA 1
ATOM 796 C C . GLY A 1 103 ? 6.905 2.097 -30.655 1.00 61.41 103 GLY A C 1
ATOM 797 O O . GLY A 1 103 ? 7.643 1.862 -29.713 1.00 61.41 103 GLY A O 1
ATOM 798 N N . LYS A 1 104 ? 7.267 2.845 -31.702 1.00 67.31 104 LYS A N 1
ATOM 799 C CA . LYS A 1 104 ? 8.515 3.609 -31.787 1.00 67.31 104 LYS A CA 1
ATOM 800 C C . LYS A 1 104 ? 8.249 5.054 -31.356 1.00 67.31 104 LYS A C 1
ATOM 802 O O . LYS A 1 104 ? 7.264 5.629 -31.824 1.00 67.31 104 LYS A O 1
ATOM 807 N N . GLY A 1 105 ? 9.147 5.619 -30.553 1.00 77.25 105 GLY A N 1
ATOM 808 C CA . GLY A 1 105 ? 9.156 7.028 -30.151 1.00 77.25 105 GLY A CA 1
ATOM 809 C C . GLY A 1 105 ? 8.498 7.322 -28.801 1.00 77.25 105 GLY A C 1
ATOM 810 O O . GLY A 1 105 ? 7.716 6.521 -28.287 1.00 77.25 105 GLY A O 1
ATOM 811 N N . GLU A 1 106 ? 8.811 8.508 -28.275 1.00 85.19 106 GLU A N 1
ATOM 812 C CA . GLU A 1 106 ? 8.352 9.010 -26.980 1.00 85.19 106 GLU A CA 1
ATOM 813 C C . GLU A 1 106 ? 6.820 9.075 -26.889 1.00 85.19 106 GLU A C 1
ATOM 815 O O . GLU A 1 106 ? 6.124 9.563 -27.787 1.00 85.19 106 GLU A O 1
ATOM 820 N N . ARG A 1 107 ? 6.283 8.598 -25.765 1.00 86.75 107 ARG A N 1
ATOM 821 C CA . ARG A 1 107 ? 4.849 8.601 -25.470 1.00 86.75 107 ARG A CA 1
ATOM 822 C C . ARG A 1 107 ? 4.575 9.220 -24.124 1.00 86.75 107 ARG A C 1
ATOM 824 O O . ARG A 1 107 ? 5.196 8.853 -23.136 1.00 86.75 107 ARG A O 1
ATOM 831 N N . ASN A 1 108 ? 3.559 10.071 -24.083 1.00 90.75 108 ASN A N 1
ATOM 832 C CA . ASN A 1 108 ? 3.005 10.574 -22.837 1.00 90.75 108 ASN A CA 1
ATOM 833 C C . ASN A 1 108 ? 1.874 9.658 -22.370 1.00 90.75 108 ASN A C 1
ATOM 835 O O . ASN A 1 108 ? 0.937 9.383 -23.121 1.00 90.75 108 ASN A O 1
ATOM 839 N N . VAL A 1 109 ? 1.955 9.212 -21.123 1.00 91.12 109 VAL A N 1
ATOM 840 C CA . VAL A 1 109 ? 0.972 8.349 -20.473 1.00 91.12 109 VAL A CA 1
ATOM 841 C C . VAL A 1 109 ? 0.474 9.047 -19.224 1.00 91.12 109 VAL A C 1
ATOM 843 O O . VAL A 1 109 ? 1.272 9.459 -18.388 1.00 91.12 109 VAL A O 1
ATOM 846 N N . LEU A 1 110 ? -0.844 9.153 -19.085 1.00 94.69 110 LEU A N 1
ATOM 847 C CA . LEU A 1 110 ? -1.478 9.570 -17.842 1.00 94.69 110 LEU A CA 1
ATOM 848 C C . LEU A 1 110 ? -2.000 8.332 -17.123 1.00 94.69 110 LEU A C 1
ATOM 850 O O . LEU A 1 110 ? -2.742 7.538 -17.699 1.00 94.69 110 LEU A O 1
ATOM 854 N N . ILE A 1 111 ? -1.619 8.193 -15.863 1.00 93.62 111 ILE A N 1
ATOM 855 C CA . ILE A 1 111 ? -2.095 7.151 -14.965 1.00 93.62 111 ILE A CA 1
ATOM 856 C C . ILE A 1 111 ? -3.007 7.802 -13.950 1.00 93.62 111 ILE A C 1
ATOM 858 O O . ILE A 1 111 ? -2.635 8.797 -13.335 1.00 93.62 111 ILE A O 1
ATOM 862 N N . PHE A 1 112 ? -4.199 7.236 -13.826 1.00 94.88 112 PHE A N 1
ATOM 863 C CA . PHE A 1 112 ? -5.218 7.627 -12.871 1.00 94.88 112 PHE A CA 1
ATOM 864 C C . PHE A 1 112 ? -5.430 6.446 -11.929 1.00 94.88 112 PHE A C 1
ATOM 866 O O . PHE A 1 112 ? -5.915 5.400 -12.364 1.00 94.88 112 PHE A O 1
ATOM 873 N N . ASP A 1 113 ? -5.043 6.609 -10.670 1.00 92.31 113 ASP A N 1
ATOM 874 C CA . ASP A 1 113 ? -5.154 5.596 -9.627 1.00 92.31 113 ASP A CA 1
ATOM 875 C C . ASP A 1 113 ? -6.033 6.132 -8.495 1.00 92.31 113 ASP A C 1
ATOM 877 O O . ASP A 1 113 ? -5.676 7.085 -7.812 1.00 92.31 113 ASP A O 1
ATOM 881 N N . LEU A 1 114 ? -7.225 5.561 -8.337 1.00 92.81 114 LEU A N 1
ATOM 882 C CA . LEU A 1 114 ? -8.172 5.923 -7.286 1.00 92.81 114 LEU A CA 1
ATOM 883 C C . LEU A 1 114 ? -8.431 4.686 -6.434 1.00 92.81 114 LEU A C 1
ATOM 885 O O . LEU A 1 114 ? -9.273 3.847 -6.767 1.00 92.81 114 LEU A O 1
ATOM 889 N N . GLY A 1 115 ? -7.662 4.577 -5.357 1.00 89.75 115 GLY A N 1
ATOM 890 C CA . GLY A 1 115 ? -7.668 3.440 -4.454 1.00 89.75 115 GLY A CA 1
ATOM 891 C C . GLY A 1 115 ? -8.694 3.557 -3.328 1.00 89.75 115 GLY A C 1
ATOM 892 O O . GLY A 1 115 ? -9.661 4.320 -3.371 1.00 89.75 115 GLY A O 1
ATOM 893 N N . GLY A 1 116 ? -8.471 2.768 -2.275 1.00 89.31 116 GLY A N 1
ATOM 894 C CA . GLY A 1 116 ? -9.330 2.749 -1.087 1.00 89.31 116 GLY A CA 1
ATOM 895 C C . GLY A 1 116 ? -9.234 4.015 -0.232 1.00 89.31 116 GLY A C 1
ATOM 896 O O . GLY A 1 116 ? -10.250 4.457 0.287 1.00 89.31 116 GLY A O 1
ATOM 897 N N . GLY A 1 117 ? -8.057 4.636 -0.130 1.00 86.88 117 GLY A N 1
ATOM 898 C CA . GLY A 1 117 ? -7.855 5.837 0.698 1.00 86.88 117 GLY A CA 1
ATOM 899 C C . GLY A 1 117 ? -6.923 6.890 0.100 1.00 86.88 117 GLY A C 1
ATOM 900 O O . GLY A 1 117 ? -6.674 7.908 0.741 1.00 86.88 117 GLY A O 1
ATOM 901 N N . THR A 1 118 ? -6.399 6.650 -1.102 1.00 87.31 118 THR A N 1
ATOM 902 C CA . THR A 1 118 ? -5.532 7.585 -1.825 1.00 87.31 118 THR A CA 1
ATOM 903 C C . THR A 1 118 ? -5.987 7.723 -3.270 1.00 87.31 118 THR A C 1
ATOM 905 O O . THR A 1 118 ? -6.511 6.782 -3.877 1.00 87.31 118 THR A O 1
ATOM 908 N N . PHE A 1 119 ? -5.767 8.915 -3.812 1.00 91.25 119 PHE A N 1
ATOM 909 C CA . PHE A 1 119 ? -5.996 9.254 -5.200 1.00 91.25 119 PHE A CA 1
ATOM 910 C C . PHE A 1 119 ? -4.721 9.845 -5.790 1.00 91.25 119 PHE A C 1
ATOM 912 O O . PHE A 1 119 ? -4.235 10.866 -5.311 1.00 91.25 119 PHE A O 1
ATOM 919 N N . ASP A 1 120 ? -4.227 9.248 -6.865 1.00 90.81 120 ASP A N 1
ATOM 920 C CA . ASP A 1 120 ? -2.990 9.615 -7.529 1.00 90.81 120 ASP A CA 1
ATOM 921 C C . ASP A 1 120 ? -3.173 9.772 -9.033 1.00 90.81 120 ASP A C 1
ATOM 923 O O . ASP A 1 120 ? -3.788 8.958 -9.723 1.00 90.81 120 ASP A O 1
ATOM 927 N N . VAL A 1 121 ? -2.575 10.832 -9.564 1.00 94.06 121 VAL A N 1
ATOM 928 C CA . VAL A 1 121 ? -2.443 11.070 -10.994 1.00 94.06 121 VAL A CA 1
ATOM 929 C C . VAL A 1 121 ? -0.979 11.294 -11.317 1.00 94.06 121 VAL A C 1
ATOM 931 O O . VAL A 1 121 ? -0.350 12.224 -10.810 1.00 94.06 121 VAL A O 1
ATOM 934 N N . SER A 1 122 ? -0.440 10.478 -12.217 1.00 93.75 122 SER A N 1
ATOM 935 C CA . SER A 1 122 ? 0.928 10.629 -12.709 1.00 93.75 122 SER A CA 1
ATOM 936 C C . SER A 1 122 ? 0.957 10.751 -14.222 1.00 93.75 122 SER A C 1
ATOM 938 O O . SER A 1 122 ? 0.284 10.007 -14.928 1.00 93.75 122 SER A O 1
ATOM 940 N N . ILE A 1 123 ? 1.782 11.666 -14.723 1.00 93.88 123 ILE A N 1
ATOM 941 C CA . ILE A 1 123 ? 2.137 11.756 -16.138 1.00 93.88 123 ILE A CA 1
ATOM 942 C C . ILE A 1 123 ? 3.544 11.194 -16.294 1.00 93.88 123 ILE A C 1
ATOM 944 O O . ILE A 1 123 ? 4.476 11.643 -15.623 1.00 93.88 123 ILE A O 1
ATOM 948 N N . LEU A 1 124 ? 3.693 10.220 -17.182 1.00 91.81 124 LEU A N 1
ATOM 949 C CA . LEU A 1 124 ? 4.957 9.582 -17.507 1.00 91.81 124 LEU A CA 1
ATOM 950 C C . LEU A 1 124 ? 5.278 9.815 -18.975 1.00 91.81 124 LEU A C 1
ATOM 952 O O . LEU A 1 124 ? 4.383 9.742 -19.817 1.00 91.81 124 LEU A O 1
ATOM 956 N N . THR A 1 125 ? 6.553 10.023 -19.281 1.00 90.62 125 THR A N 1
ATOM 957 C CA . THR A 1 125 ? 7.067 9.743 -20.619 1.00 90.62 125 THR A CA 1
ATOM 958 C C . THR A 1 125 ? 7.650 8.344 -20.650 1.00 90.62 125 THR A C 1
ATOM 960 O O . THR A 1 125 ? 8.300 7.895 -19.701 1.00 90.62 125 THR A O 1
ATOM 963 N N . ILE A 1 126 ? 7.382 7.644 -21.745 1.00 87.19 126 ILE A N 1
ATOM 964 C CA . ILE A 1 126 ? 7.955 6.338 -22.038 1.00 87.19 126 ILE A CA 1
ATOM 965 C C . ILE A 1 126 ? 8.692 6.459 -23.359 1.00 87.19 126 ILE A C 1
ATOM 967 O O . ILE A 1 126 ? 8.078 6.810 -24.367 1.00 87.19 126 ILE A O 1
ATOM 971 N N . ASP A 1 127 ? 9.985 6.163 -23.339 1.00 86.75 127 ASP A N 1
ATOM 972 C CA . ASP A 1 127 ? 10.830 6.139 -24.530 1.00 86.75 127 ASP A CA 1
ATOM 973 C C . ASP A 1 127 ? 11.803 4.961 -24.443 1.00 86.75 127 ASP A C 1
ATOM 975 O O . ASP A 1 127 ? 12.518 4.817 -23.453 1.00 86.75 127 ASP A O 1
ATOM 979 N N . ASP A 1 128 ? 11.761 4.065 -25.431 1.00 82.81 128 ASP A N 1
ATOM 980 C CA . ASP A 1 128 ? 12.580 2.843 -25.506 1.00 82.81 128 ASP A CA 1
ATOM 981 C C . ASP A 1 128 ? 12.680 2.045 -24.180 1.00 82.81 128 ASP A C 1
ATOM 983 O O . ASP A 1 128 ? 13.737 1.553 -23.779 1.00 82.81 128 ASP A O 1
ATOM 987 N N . GLY A 1 129 ? 11.551 1.905 -23.474 1.00 79.00 129 GLY A N 1
ATOM 988 C CA . GLY A 1 129 ? 11.453 1.167 -22.206 1.00 79.00 129 GLY A CA 1
ATOM 989 C C . GLY A 1 129 ? 11.962 1.926 -20.973 1.00 79.00 129 GLY A C 1
ATOM 990 O O . GLY A 1 129 ? 11.923 1.390 -19.862 1.00 79.00 129 GLY A O 1
ATOM 991 N N . ILE A 1 130 ? 12.409 3.173 -21.137 1.00 84.88 130 ILE A N 1
ATOM 992 C CA 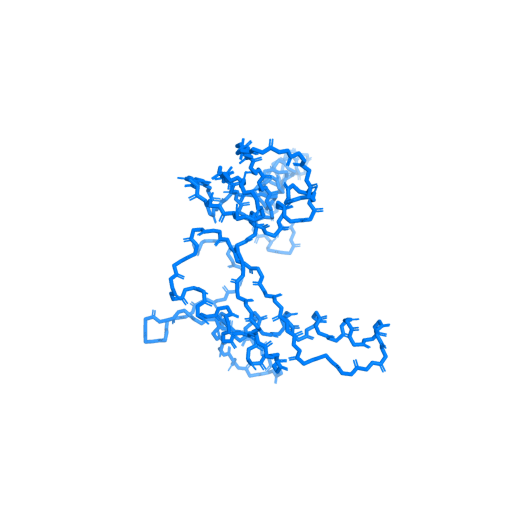. ILE A 1 130 ? 12.723 4.091 -20.044 1.00 84.88 130 ILE A CA 1
ATOM 993 C C . ILE A 1 130 ? 11.439 4.805 -19.633 1.00 84.88 130 ILE A C 1
ATOM 995 O O . ILE A 1 130 ? 10.759 5.411 -20.455 1.00 84.88 130 ILE A O 1
ATOM 999 N N . PHE A 1 131 ? 11.127 4.741 -18.340 1.00 85.94 131 PHE A N 1
ATOM 1000 C CA . PHE A 1 131 ? 9.986 5.423 -17.742 1.00 85.94 131 PHE A CA 1
ATOM 1001 C C . PHE A 1 131 ? 10.477 6.626 -16.948 1.00 85.94 131 PHE A C 1
ATOM 1003 O O . PHE A 1 131 ? 11.219 6.465 -15.976 1.00 85.94 131 PHE A O 1
ATOM 1010 N N . GLU A 1 132 ? 10.019 7.816 -17.312 1.00 87.81 132 GLU A N 1
ATOM 1011 C CA . GLU A 1 132 ? 10.307 9.039 -16.575 1.00 87.81 132 GLU A CA 1
ATOM 1012 C C . GLU A 1 132 ? 9.000 9.653 -16.072 1.00 87.81 132 GLU A C 1
ATOM 1014 O O . GLU A 1 132 ? 8.089 9.944 -16.844 1.00 87.81 132 GLU A O 1
ATOM 1019 N N . VAL A 1 133 ? 8.893 9.849 -14.759 1.00 89.00 133 VAL A N 1
ATOM 1020 C CA . VAL A 1 133 ? 7.747 10.543 -14.162 1.00 89.00 133 VAL A CA 1
ATOM 1021 C C . VAL A 1 133 ? 7.937 12.042 -14.377 1.00 89.00 133 VAL A C 1
ATOM 1023 O O . VAL A 1 133 ? 8.856 12.633 -13.817 1.00 89.00 133 VAL A O 1
ATOM 1026 N N . LYS A 1 134 ? 7.065 12.661 -15.177 1.00 93.06 134 LYS A N 1
ATOM 1027 C CA . LYS A 1 134 ? 7.109 14.100 -15.479 1.00 93.06 134 LYS A CA 1
ATOM 1028 C C . LYS A 1 134 ? 6.372 14.935 -14.445 1.00 93.06 134 LYS A C 1
ATOM 1030 O O . LYS A 1 134 ? 6.813 16.029 -14.108 1.00 93.06 134 LYS A O 1
ATOM 1035 N N . ALA A 1 135 ? 5.246 14.430 -13.956 1.00 92.62 135 ALA A N 1
ATOM 1036 C CA . ALA A 1 135 ? 4.454 15.093 -12.934 1.00 92.62 135 ALA A CA 1
ATOM 1037 C C . ALA A 1 135 ? 3.657 14.065 -12.134 1.00 92.62 135 ALA A C 1
ATOM 1039 O O . ALA A 1 135 ? 3.183 13.077 -12.693 1.00 92.62 135 ALA A O 1
ATOM 1040 N N . THR A 1 136 ? 3.468 14.346 -10.847 1.00 90.94 136 THR A N 1
ATOM 1041 C CA . THR A 1 136 ? 2.558 13.613 -9.966 1.00 90.94 136 THR A CA 1
ATOM 1042 C C . THR A 1 136 ? 1.753 14.621 -9.160 1.00 90.94 136 THR A C 1
ATOM 1044 O O . THR A 1 136 ? 2.312 15.580 -8.629 1.00 90.94 136 THR A O 1
ATOM 1047 N N . ALA A 1 137 ? 0.449 14.403 -9.077 1.00 91.75 137 ALA A N 1
ATOM 1048 C CA . ALA A 1 137 ? -0.480 15.141 -8.233 1.00 91.75 137 ALA A CA 1
ATOM 1049 C C . ALA A 1 137 ? -1.521 14.162 -7.681 1.00 91.75 137 ALA A C 1
ATOM 1051 O O . ALA A 1 137 ? -1.658 13.058 -8.197 1.00 91.75 137 ALA A O 1
ATOM 1052 N N . GLY A 1 138 ? -2.260 14.552 -6.650 1.00 88.88 138 GLY A N 1
ATOM 1053 C CA . GLY A 1 138 ? -3.219 13.649 -6.028 1.00 88.88 138 GLY A CA 1
ATOM 1054 C C . GLY A 1 138 ? -3.762 14.177 -4.711 1.00 88.88 138 GLY A C 1
ATOM 1055 O O . GLY A 1 138 ? -3.480 15.312 -4.317 1.00 88.88 138 GLY A O 1
ATOM 1056 N N . ASP A 1 139 ? -4.525 13.327 -4.038 1.00 87.12 139 ASP A N 1
ATOM 1057 C CA . ASP A 1 139 ? -5.024 13.531 -2.688 1.00 87.12 139 ASP A CA 1
ATOM 1058 C C . ASP A 1 139 ? -4.764 12.268 -1.856 1.00 87.12 139 ASP A C 1
ATOM 1060 O O . ASP A 1 139 ? -5.277 11.183 -2.129 1.00 87.12 139 ASP A O 1
ATOM 1064 N N . THR A 1 140 ? -3.939 12.418 -0.821 1.00 84.12 140 THR A N 1
ATOM 1065 C CA . THR A 1 140 ? -3.507 11.319 0.052 1.00 84.12 140 THR A CA 1
ATOM 1066 C C . THR A 1 140 ? -4.563 10.900 1.076 1.00 84.12 140 THR A C 1
ATOM 1068 O O . THR A 1 140 ? -4.291 10.030 1.902 1.00 84.12 140 THR A O 1
ATOM 1071 N N . HIS A 1 141 ? -5.736 11.538 1.053 1.00 85.88 141 HIS A N 1
ATOM 1072 C CA . HIS A 1 141 ? -6.856 11.283 1.955 1.00 85.88 141 HIS A CA 1
ATOM 1073 C C . HIS A 1 141 ? -8.195 11.261 1.200 1.00 85.88 141 HIS A C 1
ATOM 1075 O O . HIS A 1 141 ? -9.210 11.696 1.743 1.00 85.88 141 HIS A O 1
ATOM 1081 N N . LEU A 1 142 ? -8.180 10.799 -0.053 1.00 90.19 142 LEU A N 1
ATOM 1082 C CA . LEU A 1 142 ? -9.368 10.602 -0.876 1.00 90.19 142 LEU A CA 1
ATOM 1083 C C . LEU A 1 142 ? -9.369 9.187 -1.451 1.00 90.19 142 LEU A C 1
ATOM 1085 O O . LEU A 1 142 ? -8.444 8.819 -2.167 1.00 90.19 142 LEU A O 1
ATOM 1089 N N . GLY A 1 143 ? -10.434 8.425 -1.235 1.00 93.00 143 GLY A N 1
ATOM 1090 C CA . GLY A 1 143 ? -10.608 7.129 -1.886 1.00 93.00 143 GLY A CA 1
ATOM 1091 C C . GLY A 1 143 ? -11.976 6.495 -1.659 1.00 93.00 143 GLY A C 1
ATOM 1092 O O . GLY A 1 143 ? -12.938 7.151 -1.255 1.00 93.00 143 GLY A O 1
ATOM 1093 N N . GLY A 1 144 ? -12.061 5.192 -1.926 1.00 94.00 144 GLY A N 1
ATOM 1094 C CA . GLY A 1 144 ? -13.256 4.375 -1.695 1.00 94.00 144 GLY A CA 1
ATOM 1095 C C . GLY A 1 144 ? -13.868 4.519 -0.295 1.00 94.00 144 GLY A C 1
ATOM 1096 O O . GLY A 1 144 ? -15.088 4.607 -0.174 1.00 94.00 144 GLY A O 1
ATOM 1097 N N . GLU A 1 145 ? -13.040 4.634 0.746 1.00 91.25 145 GLU A N 1
ATOM 1098 C CA . GLU A 1 145 ? -13.484 4.820 2.132 1.00 91.25 145 GLU A CA 1
ATOM 1099 C C . GLU A 1 145 ? -14.324 6.095 2.309 1.00 91.25 145 GLU A C 1
ATOM 1101 O O . GLU A 1 145 ? -15.285 6.109 3.081 1.00 91.25 145 GLU A O 1
ATOM 1106 N N . ASP A 1 146 ? -14.025 7.172 1.579 1.00 91.44 146 ASP A N 1
ATOM 1107 C CA . ASP A 1 146 ? -14.826 8.398 1.619 1.00 91.44 146 ASP A CA 1
ATOM 1108 C C . ASP A 1 146 ? -16.197 8.196 0.9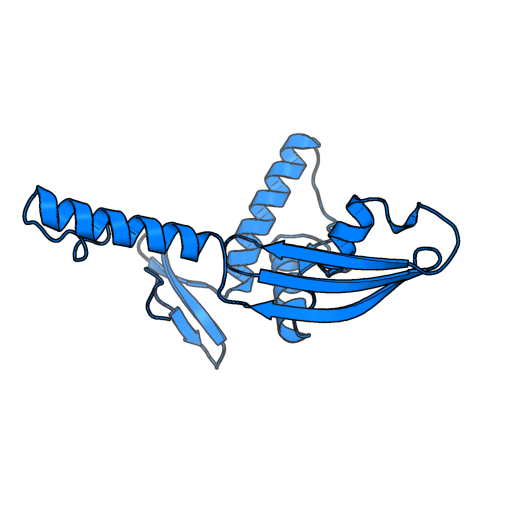82 1.00 91.44 146 ASP A C 1
ATOM 1110 O O . ASP A 1 146 ? -17.198 8.721 1.478 1.00 91.44 146 ASP A O 1
ATOM 1114 N N . PHE A 1 147 ? -16.265 7.420 -0.102 1.00 95.44 147 PHE A N 1
ATOM 1115 C CA . PHE A 1 147 ? -17.525 7.092 -0.765 1.00 95.44 147 PHE A CA 1
ATOM 1116 C C . PHE A 1 147 ? -18.407 6.244 0.153 1.00 95.44 147 PHE A C 1
ATOM 1118 O O . PHE A 1 147 ? -19.589 6.560 0.334 1.00 95.44 147 PHE A O 1
ATOM 1125 N N . ASP A 1 148 ? -17.814 5.250 0.811 1.00 93.69 148 ASP A N 1
ATOM 1126 C CA . ASP A 1 148 ? -18.485 4.426 1.813 1.00 93.69 148 ASP A CA 1
ATOM 1127 C C . ASP A 1 148 ? -18.979 5.284 2.982 1.00 93.69 148 ASP A C 1
ATOM 1129 O O . ASP A 1 148 ? -20.154 5.223 3.345 1.00 93.69 148 ASP A O 1
ATOM 1133 N N . ASN A 1 149 ? -18.144 6.184 3.509 1.00 91.12 149 ASN A N 1
ATOM 1134 C CA . ASN A 1 149 ? -18.533 7.107 4.577 1.00 91.12 149 ASN A CA 1
ATOM 1135 C C . ASN A 1 149 ? -19.707 8.017 4.175 1.00 91.12 149 ASN A C 1
ATOM 1137 O O . ASN A 1 149 ? -20.570 8.328 5.002 1.00 91.12 149 ASN A O 1
ATOM 1141 N N . ARG A 1 150 ? -19.791 8.453 2.910 1.00 94.75 150 ARG A N 1
ATOM 1142 C CA . ARG A 1 150 ? -20.951 9.219 2.417 1.00 94.75 150 ARG A CA 1
ATOM 1143 C C . ARG A 1 150 ? -22.228 8.381 2.431 1.00 94.75 150 ARG A C 1
ATOM 1145 O O . ARG A 1 150 ? -23.268 8.895 2.847 1.00 94.75 150 ARG A O 1
ATOM 1152 N N . LEU A 1 151 ? -22.154 7.114 2.023 1.00 95.81 151 LEU A N 1
ATOM 1153 C CA . LEU A 1 151 ? -23.292 6.191 2.054 1.00 95.81 151 LEU A CA 1
ATOM 1154 C C . LEU A 1 151 ? -23.713 5.848 3.487 1.00 95.81 151 LEU A C 1
ATOM 1156 O O . LEU A 1 151 ? -24.904 5.893 3.798 1.00 95.81 151 LEU A O 1
ATOM 1160 N N . VAL A 1 152 ? -22.755 5.581 4.376 1.00 94.06 152 VAL A N 1
ATOM 1161 C CA . VAL A 1 152 ? -23.008 5.340 5.802 1.00 94.06 152 VAL A CA 1
ATOM 1162 C C . VAL A 1 152 ? -23.762 6.521 6.409 1.00 94.06 152 VAL A C 1
ATOM 1164 O O . VAL A 1 152 ? -24.841 6.337 6.969 1.00 94.06 152 VAL A O 1
ATOM 1167 N N . ASN A 1 153 ? -23.270 7.749 6.224 1.00 94.19 153 ASN A N 1
ATOM 1168 C CA . ASN A 1 153 ? -23.935 8.949 6.740 1.00 94.19 153 ASN A CA 1
ATOM 1169 C C . ASN A 1 153 ? -25.353 9.127 6.173 1.00 94.19 153 ASN A C 1
ATOM 1171 O O . ASN A 1 153 ? -26.272 9.481 6.914 1.00 94.19 153 ASN A O 1
ATOM 1175 N N . HIS A 1 154 ? -25.555 8.843 4.882 1.00 96.94 154 HIS A N 1
ATOM 1176 C CA . HIS A 1 154 ? -26.883 8.873 4.270 1.00 96.94 154 HIS A CA 1
ATOM 1177 C C . HIS A 1 154 ? -27.855 7.912 4.970 1.00 96.94 154 HIS A C 1
ATOM 1179 O O . HIS A 1 154 ? -28.959 8.314 5.349 1.00 96.94 154 HIS A O 1
ATOM 1185 N N . PHE A 1 155 ? -27.442 6.662 5.195 1.00 97.06 155 PHE A N 1
ATOM 1186 C CA . PHE A 1 155 ? -28.297 5.659 5.827 1.00 97.06 155 PHE A CA 1
ATOM 1187 C C . PHE A 1 155 ? -28.485 5.871 7.331 1.00 97.06 155 PHE A C 1
ATOM 1189 O O . PHE A 1 155 ? -29.559 5.561 7.846 1.00 97.06 155 PHE A O 1
ATOM 1196 N N . VAL A 1 156 ? -27.512 6.456 8.035 1.00 96.25 156 VAL A N 1
ATOM 1197 C CA . VAL A 1 156 ? -27.677 6.887 9.434 1.00 96.25 156 VAL A CA 1
ATOM 1198 C C . VAL A 1 156 ? -28.807 7.915 9.547 1.00 96.25 156 VAL A C 1
ATOM 1200 O O . VAL A 1 156 ? -29.719 7.747 10.364 1.00 96.25 156 VAL A O 1
ATOM 1203 N N . GLU A 1 157 ? -28.804 8.940 8.692 1.00 97.00 157 GLU A N 1
ATOM 1204 C CA . GLU A 1 157 ? -29.860 9.958 8.673 1.00 97.00 157 GLU A CA 1
ATOM 1205 C C . GLU A 1 157 ? -31.207 9.386 8.209 1.00 97.00 157 GLU A C 1
ATOM 1207 O O . GLU A 1 157 ? -32.260 9.695 8.781 1.00 97.00 157 GLU A O 1
ATOM 1212 N N . GLU A 1 158 ? -31.206 8.484 7.223 1.00 97.81 158 GLU A N 1
ATOM 1213 C CA . GLU A 1 158 ? -32.432 7.816 6.789 1.00 97.81 158 GLU A CA 1
ATOM 1214 C C . GLU A 1 158 ? -33.039 6.948 7.904 1.00 97.81 158 GLU A C 1
ATOM 1216 O O . GLU A 1 158 ? -34.257 6.980 8.131 1.00 97.81 158 GLU A O 1
ATOM 1221 N N . PHE A 1 159 ? -32.206 6.214 8.645 1.00 97.44 159 PHE A N 1
ATOM 1222 C CA . PHE A 1 159 ? -32.631 5.401 9.779 1.00 97.44 159 PHE A CA 1
ATOM 1223 C C . PHE A 1 159 ? -33.217 6.271 10.894 1.00 97.44 159 PHE A C 1
ATOM 1225 O O . PHE A 1 159 ? -34.314 5.994 11.392 1.00 97.44 159 PHE A O 1
ATOM 1232 N N . LYS A 1 160 ? -32.551 7.383 11.225 1.00 97.00 160 LYS A N 1
ATOM 1233 C CA . LYS A 1 160 ? -33.047 8.378 12.183 1.00 97.00 160 LYS A CA 1
ATOM 1234 C C . LYS A 1 160 ? -34.391 8.957 11.753 1.00 97.00 160 LYS A C 1
ATOM 1236 O O . LYS A 1 160 ? -35.303 9.071 12.574 1.00 97.00 160 LYS A O 1
ATOM 1241 N N . ARG A 1 161 ? -34.580 9.239 10.462 1.00 97.75 161 ARG A N 1
ATOM 1242 C CA . ARG A 1 161 ? -35.858 9.714 9.911 1.00 97.75 161 ARG A CA 1
ATOM 1243 C C . ARG A 1 161 ? -36.979 8.680 10.055 1.00 97.75 161 ARG A C 1
ATOM 1245 O O . ARG A 1 161 ? -38.070 9.064 10.495 1.00 97.75 161 ARG A O 1
ATOM 1252 N N . LYS A 1 162 ? -36.727 7.415 9.683 1.00 98.12 162 LYS A N 1
ATOM 1253 C CA . LYS A 1 162 ? -37.716 6.315 9.674 1.00 98.12 162 LYS A CA 1
ATOM 1254 C C . LYS A 1 162 ? -38.060 5.800 11.073 1.00 98.12 162 LYS A C 1
ATOM 1256 O O . LYS A 1 162 ? -39.230 5.579 11.363 1.00 98.12 162 LYS A O 1
ATOM 1261 N N . HIS A 1 163 ? -37.060 5.641 11.937 1.00 97.06 163 HIS A N 1
ATOM 1262 C CA . HIS A 1 163 ? -37.198 4.962 13.231 1.00 97.06 163 HIS A CA 1
ATOM 1263 C C . HIS A 1 163 ? -37.043 5.888 14.442 1.00 97.06 163 HIS A C 1
ATOM 1265 O O . HIS A 1 163 ? -37.172 5.426 15.574 1.00 97.06 163 HIS A O 1
ATOM 1271 N N . LYS A 1 164 ? -36.771 7.184 14.223 1.00 96.81 164 LYS A N 1
ATOM 1272 C CA . LYS A 1 164 ? -36.582 8.201 15.277 1.00 96.81 164 LYS A CA 1
ATOM 1273 C C . LYS A 1 164 ? -35.485 7.836 16.285 1.00 96.81 164 LYS A C 1
ATOM 1275 O O . LYS A 1 164 ? -35.545 8.238 17.443 1.00 96.81 164 LYS A O 1
ATOM 1280 N N . LYS A 1 165 ? -34.478 7.079 15.841 1.00 95.75 165 LYS A N 1
ATOM 1281 C CA . LYS A 1 165 ? -33.318 6.666 16.640 1.00 95.75 165 LYS A CA 1
ATOM 1282 C C . LYS A 1 165 ? -32.027 7.027 15.925 1.00 95.75 165 LYS A C 1
ATOM 1284 O O . LYS A 1 165 ? -31.872 6.720 14.750 1.00 95.75 165 LYS A O 1
ATOM 1289 N N . ASP A 1 166 ? -31.112 7.652 16.653 1.00 94.06 166 ASP A N 1
ATOM 1290 C CA . ASP A 1 166 ? -29.782 7.994 16.160 1.00 94.06 166 ASP A CA 1
ATOM 1291 C C . ASP A 1 166 ? -28.798 6.865 16.492 1.00 9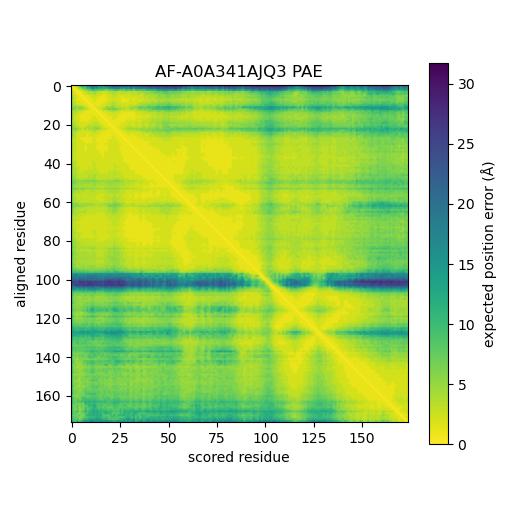4.06 166 ASP A C 1
ATOM 1293 O O . ASP A 1 166 ? -28.577 6.554 17.664 1.00 94.06 166 ASP A O 1
ATOM 1297 N N . ILE A 1 167 ? -28.247 6.226 15.460 1.00 94.62 167 ILE A N 1
ATOM 1298 C CA . ILE A 1 167 ? -27.323 5.093 15.613 1.00 94.62 167 ILE A CA 1
ATOM 1299 C C . ILE A 1 167 ? -25.849 5.515 15.622 1.00 94.62 167 ILE A C 1
ATOM 1301 O O . ILE A 1 167 ? -25.000 4.689 15.946 1.00 94.62 167 ILE A O 1
ATOM 1305 N N . SER A 1 168 ? -25.543 6.793 15.359 1.00 90.19 168 SER A N 1
ATOM 1306 C CA . SER A 1 168 ? -24.166 7.309 15.257 1.00 90.19 168 SER A CA 1
ATOM 1307 C C . SER A 1 168 ? -23.332 7.117 16.530 1.00 90.19 168 SER A C 1
ATOM 1309 O O . SER A 1 168 ? -22.106 7.078 16.481 1.00 90.19 168 SER A O 1
ATOM 1311 N N . GLN A 1 169 ? -23.986 6.977 17.686 1.00 87.38 169 GLN A N 1
ATOM 1312 C CA . GLN A 1 169 ? -23.322 6.814 18.982 1.00 87.38 169 GLN A CA 1
ATOM 1313 C C . GLN A 1 169 ? -22.819 5.383 19.232 1.00 87.38 169 GLN A C 1
ATOM 1315 O O . GLN A 1 169 ? -22.074 5.147 20.182 1.00 87.38 169 GLN A O 1
ATOM 1320 N N . ASN A 1 170 ? -23.221 4.410 18.410 1.00 88.75 170 ASN A N 1
ATOM 1321 C CA . ASN A 1 170 ? -22.836 3.015 18.576 1.00 88.75 170 ASN A CA 1
ATOM 1322 C C . ASN A 1 170 ? -21.812 2.606 17.514 1.00 88.75 170 ASN A C 1
ATOM 1324 O O . ASN A 1 170 ? -22.190 2.270 16.401 1.00 88.75 170 ASN A O 1
ATOM 1328 N N . LYS A 1 171 ? -20.534 2.517 17.902 1.00 85.62 171 LYS A N 1
ATOM 1329 C CA . LYS A 1 171 ? -19.409 2.107 17.034 1.00 85.62 171 LYS A CA 1
ATOM 1330 C C . LYS A 1 171 ? -19.547 0.730 16.368 1.00 85.62 171 LYS A C 1
ATOM 1332 O O . LYS A 1 171 ? -18.721 0.376 15.546 1.00 85.62 171 LYS A O 1
ATOM 1337 N N . ARG A 1 172 ? -20.491 -0.109 16.806 1.00 86.75 172 ARG A N 1
ATOM 1338 C CA . ARG A 1 172 ? -20.783 -1.396 16.156 1.00 86.75 172 ARG A CA 1
ATOM 1339 C C . ARG A 1 172 ? -21.837 -1.252 15.054 1.00 86.75 172 ARG A C 1
ATOM 1341 O O . ARG A 1 172 ? -21.945 -2.133 14.212 1.00 86.75 172 ARG A O 1
ATOM 1348 N N . ALA A 1 173 ? -22.659 -0.207 15.119 1.00 82.31 173 ALA A N 1
ATOM 1349 C CA . ALA A 1 173 ? -23.740 0.057 14.173 1.00 82.31 173 ALA A CA 1
ATOM 1350 C C . ALA A 1 173 ? -23.314 0.952 12.998 1.00 82.31 173 ALA A C 1
ATOM 1352 O O . ALA A 1 173 ? -24.034 0.994 12.003 1.00 82.31 173 ALA A O 1
ATOM 1353 N N . VAL A 1 174 ? -22.189 1.659 13.139 1.00 75.56 174 VAL A N 1
ATOM 1354 C CA . VAL A 1 174 ? -21.572 2.563 12.158 1.00 75.56 174 VAL A CA 1
ATOM 1355 C C . VAL A 1 174 ? -20.136 2.155 11.908 1.00 75.56 174 VAL A C 1
ATOM 1357 O O . VAL A 1 174 ? -19.488 1.740 12.896 1.00 75.56 174 VAL A O 1
#

Radius of gyration: 20.77 Å; Cα contacts (8 Å, |Δi|>4): 245; chains: 1; bounding box: 53×40×59 Å